Protein AF-A0A7K2MB01-F1 (afdb_monomer_lite)

Radius of gyration: 14.33 Å; chains: 1; bounding box: 45×20×43 Å

Sequence (113 aa):
MSRPLPLVLAQAARRPADDLDGFAADVARRVQGLPARPLVVYPELHLGGGPGGSDLSPAELPEATAEPLDGPRDTALARIAADLGVWLAPGSFFERGADGRVHNTAAVYSPDG

Structure (mmCIF, N/CA/C/O backbone):
data_AF-A0A7K2MB01-F1
#
_entry.id   AF-A0A7K2MB01-F1
#
loop_
_atom_site.group_PDB
_atom_site.id
_atom_site.type_symbol
_atom_site.label_atom_id
_atom_site.label_alt_id
_atom_site.label_comp_id
_atom_site.label_asym_id
_atom_site.label_entity_id
_atom_site.label_seq_id
_atom_site.pdbx_PDB_ins_code
_atom_site.Cartn_x
_atom_site.Cartn_y
_atom_site.Cartn_z
_atom_site.occupancy
_atom_site.B_iso_or_equiv
_atom_site.auth_seq_id
_atom_site.auth_comp_id
_atom_site.auth_asym_id
_atom_site.auth_atom_id
_atom_site.pdbx_PDB_model_num
ATOM 1 N N . MET A 1 1 ? -25.745 5.564 13.363 1.00 66.06 1 MET A N 1
ATOM 2 C CA . MET A 1 1 ? -24.746 5.869 14.411 1.00 66.06 1 MET A CA 1
ATOM 3 C C . MET A 1 1 ? -23.433 6.190 13.723 1.00 66.06 1 MET A C 1
ATOM 5 O O . MET A 1 1 ? -23.077 5.460 12.806 1.00 66.06 1 MET A O 1
ATOM 9 N N . SER A 1 2 ? -22.749 7.270 14.096 1.00 83.44 2 SER A N 1
ATOM 10 C CA . SER A 1 2 ? -21.390 7.537 13.613 1.00 83.44 2 SER A CA 1
ATOM 11 C C . SER A 1 2 ? -20.409 6.587 14.305 1.00 83.44 2 SER A C 1
ATOM 13 O O . SER A 1 2 ? -20.527 6.331 15.503 1.00 83.44 2 SER A O 1
ATOM 15 N N . ARG A 1 3 ? -19.455 6.036 13.549 1.00 83.44 3 ARG A N 1
ATOM 16 C CA . ARG A 1 3 ? -18.355 5.224 14.082 1.00 83.44 3 ARG A CA 1
ATOM 17 C C . ARG A 1 3 ? -17.056 5.986 13.808 1.00 83.44 3 ARG A C 1
ATOM 19 O O . ARG A 1 3 ? -16.816 6.300 12.643 1.00 83.44 3 ARG A O 1
ATOM 26 N N . PRO A 1 4 ? -16.250 6.331 14.826 1.00 88.81 4 PRO A N 1
ATOM 27 C CA . PRO A 1 4 ? -14.982 7.012 14.590 1.00 88.81 4 PRO A CA 1
ATOM 28 C C . PRO A 1 4 ? -14.049 6.105 13.779 1.00 88.81 4 PRO A C 1
ATOM 30 O O . PRO A 1 4 ? -13.955 4.908 14.055 1.00 88.81 4 PRO A O 1
ATOM 33 N N . LEU A 1 5 ? -13.370 6.682 12.787 1.00 91.50 5 LEU A N 1
ATOM 34 C CA . LEU A 1 5 ? -12.308 6.033 12.024 1.00 91.50 5 LEU A CA 1
ATOM 35 C C . LEU A 1 5 ? -10.976 6.636 12.485 1.00 91.50 5 LEU A C 1
ATOM 37 O O . LEU A 1 5 ? -10.732 7.809 12.205 1.00 91.50 5 LEU A O 1
ATOM 41 N N . PRO A 1 6 ? -10.133 5.899 13.223 1.00 95.31 6 PRO A N 1
ATOM 42 C CA . PRO A 1 6 ? -8.786 6.362 13.523 1.00 95.31 6 PRO A CA 1
ATOM 43 C C . PRO A 1 6 ? -7.973 6.460 12.230 1.00 95.31 6 PRO A C 1
ATOM 45 O O . PRO A 1 6 ? -8.018 5.543 11.408 1.00 95.31 6 PRO A O 1
ATOM 48 N N . LEU A 1 7 ? -7.230 7.552 12.059 1.00 96.62 7 LEU A N 1
ATOM 49 C CA . LEU A 1 7 ? -6.323 7.741 10.930 1.00 96.62 7 LEU A CA 1
ATOM 50 C C . LEU A 1 7 ? -4.876 7.696 11.409 1.00 96.62 7 LEU A C 1
ATOM 52 O O . LEU A 1 7 ? -4.503 8.382 12.361 1.00 96.62 7 LEU A O 1
ATOM 56 N N . VAL A 1 8 ? -4.057 6.939 10.688 1.00 98.12 8 VAL A N 1
ATOM 57 C CA . VAL A 1 8 ? -2.601 6.975 10.778 1.00 98.12 8 VAL A CA 1
ATOM 58 C C . VAL A 1 8 ? -2.080 7.531 9.462 1.00 98.12 8 VAL A C 1
ATOM 60 O O . VAL A 1 8 ? -2.242 6.909 8.415 1.00 98.12 8 VAL A O 1
ATOM 63 N N . LEU A 1 9 ? -1.437 8.695 9.518 1.00 98.25 9 LEU A N 1
ATOM 64 C CA . LEU A 1 9 ? -0.753 9.289 8.373 1.00 98.25 9 LEU A CA 1
ATOM 65 C C . LEU A 1 9 ? 0.747 9.054 8.535 1.00 98.25 9 LEU A C 1
ATOM 67 O O . LEU A 1 9 ? 1.366 9.556 9.475 1.00 98.25 9 LEU A O 1
ATOM 71 N N . ALA A 1 10 ? 1.325 8.247 7.652 1.00 97.75 10 ALA A N 1
ATOM 72 C CA . ALA A 1 10 ? 2.734 7.908 7.696 1.00 97.75 10 ALA A CA 1
ATOM 73 C C . ALA A 1 10 ? 3.547 8.837 6.790 1.00 97.75 10 ALA A C 1
ATOM 75 O O . ALA A 1 10 ? 3.309 8.922 5.589 1.00 97.75 10 ALA A O 1
ATOM 76 N N . GLN A 1 11 ? 4.579 9.461 7.359 1.00 96.69 11 GLN A N 1
ATOM 77 C CA . GLN A 1 11 ? 5.759 9.860 6.600 1.00 96.69 11 GLN A CA 1
ATOM 78 C C . GLN A 1 11 ? 6.764 8.705 6.680 1.00 96.69 11 GLN A C 1
ATOM 80 O O . GLN A 1 11 ? 7.092 8.236 7.775 1.00 96.69 11 GLN A O 1
ATOM 85 N N . ALA A 1 12 ? 7.211 8.211 5.528 1.00 94.75 12 ALA A N 1
ATOM 86 C CA . ALA A 1 12 ? 8.065 7.035 5.422 1.00 94.75 12 ALA A CA 1
ATOM 87 C C . ALA A 1 12 ? 9.162 7.258 4.377 1.00 94.75 12 ALA A C 1
ATOM 89 O O . ALA A 1 12 ? 8.955 7.962 3.389 1.00 94.75 12 ALA A O 1
ATOM 90 N N . ALA A 1 13 ? 10.329 6.660 4.610 1.00 92.88 13 ALA A N 1
ATOM 91 C CA . ALA A 1 13 ? 11.384 6.592 3.608 1.00 92.88 13 ALA A CA 1
ATOM 92 C C . ALA A 1 13 ? 10.979 5.646 2.467 1.00 92.88 13 ALA A C 1
ATOM 94 O O . ALA A 1 13 ? 10.139 4.760 2.651 1.00 92.88 13 ALA A O 1
ATOM 95 N N . ARG A 1 14 ? 11.610 5.824 1.303 1.00 91.25 14 ARG A N 1
ATOM 96 C CA . ARG A 1 14 ? 11.478 4.894 0.177 1.00 91.25 14 ARG A CA 1
ATOM 97 C C . ARG A 1 14 ? 12.009 3.512 0.569 1.00 91.25 14 ARG A C 1
ATOM 99 O O . ARG A 1 14 ? 13.033 3.412 1.243 1.00 91.25 14 ARG A O 1
ATOM 106 N N . ARG A 1 15 ? 11.326 2.474 0.099 1.00 92.44 15 ARG A N 1
ATOM 107 C CA . ARG A 1 15 ? 11.644 1.055 0.252 1.00 92.44 15 ARG A CA 1
ATOM 108 C C . ARG A 1 15 ? 11.727 0.380 -1.121 1.00 92.44 15 ARG A C 1
ATOM 110 O O . ARG A 1 15 ? 11.112 0.887 -2.067 1.00 92.44 15 ARG A O 1
ATOM 117 N N . PRO A 1 16 ? 12.461 -0.737 -1.241 1.00 91.62 16 PRO A N 1
ATOM 118 C CA . PRO A 1 16 ? 12.348 -1.633 -2.388 1.00 91.62 16 PRO A CA 1
ATOM 119 C C . PRO A 1 16 ? 10.890 -2.042 -2.627 1.00 91.62 16 PRO A C 1
ATOM 121 O O . PRO A 1 16 ? 10.136 -2.221 -1.669 1.00 91.62 16 PRO A O 1
ATOM 124 N N . ALA A 1 17 ? 10.488 -2.179 -3.891 1.00 88.00 17 ALA A N 1
ATOM 125 C CA . ALA A 1 17 ? 9.115 -2.546 -4.241 1.00 88.00 17 ALA A CA 1
ATOM 126 C C . ALA A 1 17 ? 8.709 -3.949 -3.765 1.00 88.00 17 ALA A C 1
ATOM 128 O O . ALA A 1 17 ? 7.527 -4.220 -3.569 1.00 88.00 17 ALA A O 1
ATOM 129 N N . ASP A 1 18 ? 9.693 -4.813 -3.534 1.00 90.00 18 ASP A N 1
ATOM 130 C CA . ASP A 1 18 ? 9.544 -6.179 -3.046 1.00 90.00 18 ASP A CA 1
ATOM 131 C C . ASP A 1 18 ? 9.642 -6.311 -1.510 1.00 90.00 18 ASP A C 1
ATOM 133 O O . ASP A 1 18 ? 9.415 -7.400 -0.986 1.00 90.00 18 ASP A O 1
ATOM 137 N N . ASP A 1 19 ? 9.894 -5.227 -0.756 1.00 94.25 19 ASP A N 1
ATOM 138 C CA . ASP A 1 19 ? 9.923 -5.230 0.723 1.00 94.25 19 ASP A CA 1
ATOM 139 C C . ASP A 1 19 ? 8.509 -5.199 1.346 1.00 94.25 19 ASP A C 1
ATOM 141 O O . ASP A 1 19 ? 8.163 -4.335 2.160 1.00 94.25 19 ASP A O 1
ATOM 145 N N . LEU A 1 20 ? 7.647 -6.138 0.952 1.00 95.56 20 LEU A N 1
ATOM 146 C CA . LEU A 1 20 ? 6.269 -6.201 1.454 1.00 95.56 20 LEU A CA 1
ATOM 147 C C . LEU A 1 20 ? 6.189 -6.727 2.894 1.00 95.56 20 LEU A C 1
ATOM 149 O O . LEU A 1 20 ? 5.353 -6.256 3.664 1.00 95.56 20 LEU A O 1
ATOM 153 N N . ASP A 1 21 ? 7.096 -7.618 3.300 1.00 96.44 21 ASP A N 1
ATOM 154 C CA . ASP A 1 21 ? 7.172 -8.107 4.683 1.00 96.44 21 ASP A CA 1
ATOM 155 C C . ASP A 1 21 ? 7.611 -6.995 5.647 1.00 96.44 21 ASP A C 1
ATOM 157 O O . ASP A 1 21 ? 7.001 -6.778 6.701 1.00 96.44 21 ASP A O 1
ATOM 161 N N . GLY A 1 22 ? 8.644 -6.230 5.276 1.00 96.69 22 GLY A N 1
ATOM 162 C CA . GLY A 1 22 ? 9.079 -5.076 6.053 1.00 96.69 22 GLY A CA 1
ATOM 163 C C . GLY A 1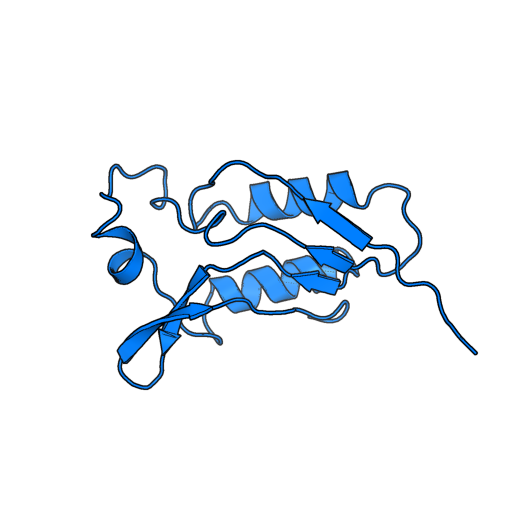 22 ? 8.021 -3.976 6.083 1.00 96.69 22 GLY A C 1
ATOM 164 O O . GLY A 1 22 ? 7.902 -3.259 7.089 1.00 96.69 22 GLY A O 1
ATOM 165 N N . PHE A 1 23 ? 7.247 -3.817 5.007 1.00 97.81 23 PHE A N 1
ATOM 166 C CA . PHE A 1 23 ? 6.102 -2.914 4.974 1.00 97.81 23 PHE A CA 1
ATOM 167 C C . PHE A 1 23 ? 4.994 -3.374 5.932 1.00 97.81 23 PHE A C 1
ATOM 169 O O . PHE A 1 23 ? 4.570 -2.587 6.781 1.00 97.81 23 PHE A O 1
ATOM 176 N N . ALA A 1 24 ? 4.601 -4.650 5.890 1.00 98.50 24 ALA A N 1
ATOM 177 C CA . ALA A 1 24 ? 3.611 -5.233 6.796 1.00 98.50 24 ALA A CA 1
ATOM 178 C C . ALA A 1 24 ? 3.992 -5.027 8.272 1.00 98.50 24 ALA A C 1
ATOM 180 O O . ALA A 1 24 ? 3.164 -4.606 9.085 1.00 98.50 24 ALA A O 1
ATOM 181 N N . ALA A 1 25 ? 5.270 -5.225 8.613 1.00 98.38 25 ALA A N 1
ATOM 182 C CA . ALA A 1 25 ? 5.786 -4.977 9.957 1.00 98.38 25 ALA A CA 1
ATOM 183 C C . ALA A 1 25 ? 5.682 -3.496 10.385 1.00 98.38 25 ALA A C 1
ATOM 185 O O . ALA A 1 25 ? 5.445 -3.205 11.562 1.00 98.38 25 ALA A O 1
ATOM 186 N N . ASP A 1 26 ? 5.839 -2.542 9.459 1.00 98.19 26 ASP A N 1
ATOM 187 C CA . ASP A 1 26 ? 5.640 -1.114 9.748 1.00 98.19 26 ASP A CA 1
ATOM 188 C C . ASP A 1 26 ? 4.170 -0.766 9.965 1.00 98.19 26 ASP A C 1
ATOM 190 O O . ASP A 1 26 ? 3.857 -0.051 10.918 1.00 98.19 26 ASP A O 1
ATOM 194 N N . VAL A 1 27 ? 3.266 -1.316 9.146 1.00 98.38 27 VAL A N 1
ATOM 195 C CA . VAL A 1 27 ? 1.817 -1.161 9.348 1.00 98.38 27 VAL A CA 1
ATOM 196 C C . VAL A 1 27 ? 1.433 -1.682 10.731 1.00 98.38 27 VAL A C 1
ATOM 198 O O . VAL A 1 27 ? 0.850 -0.931 11.513 1.00 98.38 27 VAL A O 1
ATOM 201 N N . ALA A 1 28 ? 1.838 -2.909 11.072 1.00 98.44 28 ALA A N 1
ATOM 202 C CA . ALA A 1 28 ? 1.545 -3.540 12.357 1.00 98.44 28 ALA A CA 1
ATOM 203 C C . ALA A 1 28 ? 2.021 -2.689 13.546 1.00 98.44 28 ALA A C 1
ATOM 205 O O . ALA A 1 28 ? 1.259 -2.430 14.479 1.00 98.44 28 ALA A O 1
ATOM 206 N N . ARG A 1 29 ? 3.258 -2.178 13.486 1.00 98.19 29 ARG A N 1
ATOM 207 C CA . ARG A 1 29 ? 3.818 -1.293 14.519 1.00 98.19 29 ARG A CA 1
ATOM 208 C C . ARG A 1 29 ? 3.012 -0.004 14.676 1.00 98.19 29 ARG A C 1
ATOM 210 O O . ARG A 1 29 ? 2.811 0.452 15.798 1.00 98.19 29 ARG A O 1
ATOM 217 N N . ARG A 1 30 ? 2.572 0.606 13.574 1.00 97.31 30 ARG A N 1
ATOM 218 C CA . ARG A 1 30 ? 1.842 1.884 13.603 1.00 97.31 30 ARG A CA 1
ATOM 219 C C . ARG A 1 30 ? 0.420 1.756 14.134 1.00 97.31 30 ARG A C 1
ATOM 221 O O . ARG A 1 30 ? -0.101 2.727 14.675 1.00 97.31 30 ARG A O 1
ATOM 228 N N . VAL A 1 31 ? -0.203 0.591 13.970 1.00 97.38 31 VAL A N 1
ATOM 229 C CA . VAL A 1 31 ? -1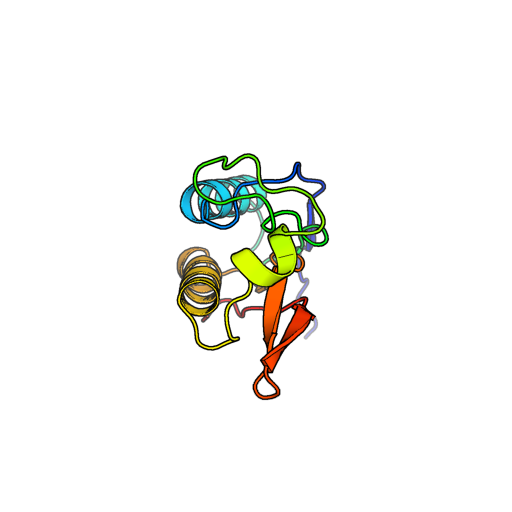.577 0.346 14.439 1.00 97.38 31 VAL A CA 1
ATOM 230 C C . VAL A 1 31 ? -1.649 -0.297 15.818 1.00 97.38 31 VAL A C 1
ATOM 232 O O . VAL A 1 31 ? -2.738 -0.438 16.375 1.00 97.38 31 VAL A O 1
ATOM 235 N N . GLN A 1 32 ? -0.505 -0.660 16.397 1.00 96.56 32 GLN A N 1
ATOM 236 C CA . GLN A 1 32 ? -0.438 -1.265 17.718 1.00 96.56 32 GLN A CA 1
ATOM 237 C C . GLN A 1 32 ? -1.102 -0.365 18.776 1.00 96.56 32 GLN A C 1
ATOM 239 O O . GLN A 1 32 ? -0.710 0.781 18.982 1.00 96.56 32 GLN A O 1
ATOM 244 N N . GLY A 1 33 ? -2.106 -0.907 19.470 1.00 94.50 33 GLY A N 1
ATOM 245 C CA . GLY A 1 33 ? -2.838 -0.201 20.528 1.00 94.50 33 GLY A CA 1
ATOM 246 C C . GLY A 1 33 ? -3.921 0.768 20.039 1.00 94.50 33 GLY A C 1
ATOM 247 O O . GLY A 1 33 ? -4.559 1.416 20.869 1.00 94.50 33 GLY A O 1
ATOM 248 N N . LEU A 1 34 ? -4.160 0.867 18.727 1.00 93.88 34 LEU A N 1
ATOM 249 C CA . LEU A 1 34 ? -5.254 1.672 18.185 1.00 93.88 34 LEU A CA 1
ATOM 250 C C . LEU A 1 34 ? -6.609 0.946 18.281 1.00 93.88 34 LEU A C 1
ATOM 252 O O . LEU A 1 34 ? -6.663 -0.283 18.368 1.00 93.88 34 LEU A O 1
ATOM 256 N N . PRO A 1 35 ? -7.732 1.689 18.224 1.00 90.69 35 PRO A N 1
ATOM 257 C CA . PRO A 1 35 ? -9.055 1.096 18.065 1.00 90.69 35 PRO A CA 1
ATOM 258 C C . PRO A 1 35 ? -9.171 0.273 16.774 1.00 90.69 35 PRO A C 1
ATOM 260 O O . PRO A 1 35 ? -8.466 0.521 15.800 1.00 90.69 35 PRO A O 1
ATOM 263 N N . ALA A 1 36 ? -10.114 -0.670 16.748 1.00 89.50 36 ALA A N 1
ATOM 264 C CA . ALA A 1 36 ? -10.287 -1.596 15.631 1.00 89.50 36 ALA A CA 1
ATOM 265 C C . ALA A 1 36 ? -10.564 -0.902 14.281 1.00 89.50 36 ALA A C 1
ATOM 267 O O . ALA A 1 36 ? -11.419 -0.012 14.191 1.00 89.50 36 ALA A O 1
ATOM 268 N N . ARG A 1 37 ? -9.937 -1.434 13.222 1.00 94.38 37 ARG A N 1
ATOM 269 C CA . ARG A 1 37 ? -10.068 -1.017 11.815 1.00 94.38 37 ARG A CA 1
ATOM 270 C C . ARG A 1 37 ? -9.661 0.445 11.545 1.00 94.38 37 ARG A C 1
ATOM 272 O O . ARG A 1 37 ? -10.472 1.186 10.985 1.00 94.38 37 ARG A O 1
ATOM 279 N N . PRO A 1 38 ? -8.448 0.885 11.942 1.00 97.50 38 PRO A N 1
ATOM 280 C CA . PRO A 1 38 ? -7.931 2.190 11.540 1.00 97.50 38 PRO A CA 1
ATOM 281 C C . PRO A 1 38 ? -7.710 2.246 10.021 1.00 97.50 38 PRO A C 1
ATOM 283 O O . PRO A 1 38 ? -7.554 1.211 9.372 1.00 97.50 38 PRO A O 1
ATOM 286 N N . LEU A 1 39 ? -7.660 3.461 9.475 1.00 98.44 39 LEU A N 1
ATOM 287 C CA . LEU A 1 39 ? -7.141 3.731 8.137 1.00 98.44 39 LEU A CA 1
ATOM 288 C C . LEU A 1 39 ? -5.672 4.137 8.236 1.00 98.44 39 LEU A C 1
ATOM 290 O O . LEU A 1 39 ? -5.342 5.124 8.896 1.00 98.44 39 LEU A O 1
ATOM 294 N N . VAL A 1 40 ? -4.803 3.38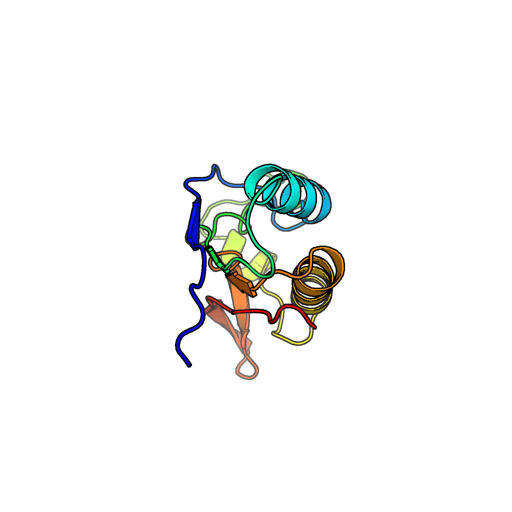9 7.563 1.00 98.62 40 VAL A N 1
ATOM 295 C CA . VAL A 1 40 ? -3.364 3.655 7.499 1.00 98.62 40 VAL A CA 1
ATOM 296 C C . VAL A 1 40 ? -3.015 4.146 6.102 1.00 98.62 40 VAL A C 1
ATOM 298 O O . VAL A 1 40 ? -3.265 3.444 5.126 1.00 98.62 40 VAL A O 1
ATOM 301 N N . VAL A 1 41 ? -2.446 5.348 6.010 1.00 98.62 41 VAL A N 1
ATOM 302 C CA . VAL A 1 41 ? -2.136 6.019 4.742 1.00 98.62 41 VAL A CA 1
ATOM 303 C C . VAL A 1 41 ? -0.642 6.281 4.635 1.00 98.62 41 VAL A C 1
ATOM 305 O O . VAL A 1 41 ? -0.045 6.851 5.551 1.00 98.62 41 VAL A O 1
ATOM 308 N N . TYR A 1 42 ? -0.056 5.898 3.504 1.00 98.56 42 TYR A N 1
ATOM 309 C CA . TYR A 1 42 ? 1.365 6.060 3.209 1.00 98.56 42 TYR A CA 1
ATOM 310 C C . TYR A 1 42 ? 1.646 6.992 2.017 1.00 98.56 42 TYR A C 1
ATOM 312 O O . TYR A 1 42 ? 0.730 7.307 1.253 1.00 98.56 42 TYR A O 1
ATOM 320 N N . PRO A 1 43 ? 2.906 7.444 1.845 1.00 98.19 43 PRO A N 1
ATOM 321 C CA . PRO A 1 43 ? 3.279 8.389 0.795 1.00 98.19 43 PRO A CA 1
ATOM 322 C C . PRO A 1 43 ? 3.323 7.793 -0.615 1.00 98.19 43 PRO A C 1
ATOM 324 O O . PRO A 1 43 ? 3.511 6.591 -0.814 1.00 98.19 43 PRO A O 1
ATOM 327 N N . GLU A 1 44 ? 3.246 8.691 -1.594 1.00 97.88 44 GLU A N 1
ATOM 328 C CA . GLU A 1 44 ? 3.467 8.421 -3.016 1.00 97.88 44 GLU A CA 1
ATOM 329 C C . GLU A 1 44 ? 4.783 7.671 -3.275 1.00 97.88 44 GLU A C 1
ATOM 331 O O . GLU A 1 44 ? 5.840 8.059 -2.769 1.00 97.88 44 GLU A O 1
ATOM 336 N N . LEU A 1 45 ? 4.711 6.611 -4.092 1.00 95.38 45 LEU A N 1
ATOM 337 C CA . LEU A 1 45 ? 5.840 5.834 -4.625 1.00 95.38 45 LEU A CA 1
ATOM 338 C C . LEU A 1 45 ? 6.875 5.385 -3.584 1.00 95.38 45 LEU A C 1
ATOM 340 O O . LEU A 1 45 ? 8.020 5.074 -3.929 1.00 95.38 45 LEU A O 1
ATOM 344 N N . HIS A 1 46 ? 6.493 5.325 -2.306 1.00 94.94 46 HIS A N 1
ATOM 345 C CA . HIS A 1 46 ? 7.408 4.936 -1.241 1.00 94.94 46 HIS A CA 1
ATOM 346 C C . HIS A 1 46 ? 7.727 3.431 -1.286 1.00 94.94 46 HIS A C 1
ATOM 348 O O . HIS A 1 46 ? 8.798 3.048 -0.835 1.00 94.94 46 HIS A O 1
ATOM 354 N N . LEU A 1 47 ? 6.864 2.615 -1.907 1.00 92.31 47 LEU A N 1
ATOM 355 C CA . LEU A 1 47 ? 7.111 1.214 -2.289 1.00 92.31 47 LEU A CA 1
ATOM 356 C C . LEU A 1 47 ? 7.581 1.084 -3.750 1.00 92.31 47 LEU A C 1
ATOM 358 O O . LEU A 1 47 ? 7.389 0.056 -4.378 1.00 92.31 47 LEU A O 1
ATOM 362 N N . GLY A 1 48 ? 8.124 2.147 -4.346 1.00 88.81 48 GLY A N 1
ATOM 363 C CA . GLY A 1 48 ? 8.575 2.159 -5.742 1.00 88.81 48 GLY A CA 1
ATOM 364 C C . GLY A 1 48 ? 10.095 2.142 -5.891 1.00 88.81 48 GLY A C 1
ATOM 365 O O . GLY A 1 48 ? 10.606 2.735 -6.836 1.00 88.81 48 GLY A O 1
ATOM 366 N N . GLY A 1 49 ? 10.844 1.633 -4.909 1.00 88.38 49 GLY A N 1
ATOM 367 C CA . GLY A 1 49 ? 12.297 1.465 -5.012 1.00 88.38 49 GLY A CA 1
ATOM 368 C C . GLY A 1 49 ? 12.683 0.232 -5.829 1.00 88.38 49 GLY A C 1
ATOM 369 O O . GLY A 1 49 ? 11.880 -0.681 -6.001 1.00 88.38 49 GLY A O 1
ATOM 370 N N . GLY A 1 50 ? 13.925 0.197 -6.314 1.00 88.25 50 GLY A N 1
ATOM 371 C CA . GLY A 1 50 ? 14.430 -0.936 -7.089 1.00 88.25 50 GLY A CA 1
ATOM 372 C C . GLY A 1 50 ? 14.399 -2.245 -6.281 1.00 88.25 50 GLY A C 1
ATOM 373 O O . GLY A 1 50 ? 14.796 -2.223 -5.110 1.00 88.25 50 GLY A O 1
ATOM 374 N N . PRO A 1 51 ? 13.924 -3.364 -6.862 1.00 84.31 51 PRO A N 1
ATOM 375 C CA . PRO A 1 51 ? 13.816 -4.644 -6.167 1.00 84.31 51 PRO A CA 1
ATOM 376 C C . PRO A 1 51 ? 15.191 -5.154 -5.738 1.00 84.31 51 PRO A C 1
ATOM 378 O O . PRO A 1 51 ? 16.195 -4.917 -6.416 1.00 84.31 51 PRO A O 1
ATOM 381 N N . GLY A 1 52 ? 15.261 -5.806 -4.579 1.00 82.31 52 GLY A N 1
ATOM 382 C CA . GLY A 1 52 ? 16.526 -6.270 -4.000 1.00 82.31 52 GLY A CA 1
ATOM 383 C C . GLY A 1 52 ? 17.578 -5.167 -3.792 1.00 82.31 52 GLY A C 1
ATOM 384 O O . GLY A 1 52 ? 18.763 -5.473 -3.679 1.00 82.31 52 GLY A O 1
ATOM 385 N N . GLY A 1 53 ? 17.174 -3.890 -3.776 1.00 72.50 53 GLY A N 1
ATOM 386 C CA . GLY A 1 53 ? 18.095 -2.754 -3.697 1.00 72.50 53 GLY A CA 1
ATOM 387 C C . GLY A 1 53 ? 18.869 -2.480 -4.990 1.00 72.50 53 GLY A C 1
ATOM 388 O O . GLY A 1 53 ? 19.959 -1.921 -4.928 1.00 72.50 53 GLY A O 1
ATOM 389 N N . SER A 1 54 ? 18.342 -2.878 -6.151 1.00 83.44 54 SER A N 1
ATOM 390 C CA . SER A 1 54 ? 18.956 -2.605 -7.456 1.00 83.44 54 SER A CA 1
ATOM 391 C C . SER A 1 54 ? 19.167 -1.102 -7.706 1.00 83.44 54 SER A C 1
ATOM 393 O O . SER A 1 54 ? 18.256 -0.311 -7.448 1.00 83.44 54 SER A O 1
ATOM 395 N N . ASP A 1 55 ? 20.286 -0.733 -8.337 1.00 85.00 55 ASP A N 1
ATOM 396 C CA . ASP A 1 55 ? 20.646 0.647 -8.721 1.00 85.00 55 ASP A CA 1
ATOM 397 C C . ASP A 1 55 ? 19.894 1.167 -9.970 1.00 85.00 55 ASP A C 1
ATOM 399 O O . ASP A 1 55 ? 20.451 1.882 -10.804 1.00 85.00 55 ASP A O 1
ATOM 403 N N . LEU A 1 56 ? 18.615 0.811 -10.127 1.00 89.38 56 LEU A N 1
ATOM 404 C CA . LEU A 1 56 ? 17.779 1.353 -11.202 1.00 89.38 56 LEU A CA 1
ATOM 405 C C . LEU A 1 56 ? 17.651 2.870 -11.053 1.00 89.38 56 LEU A C 1
ATOM 407 O O . LEU A 1 56 ? 17.338 3.388 -9.975 1.00 89.38 56 LEU A O 1
ATOM 411 N N . SER A 1 57 ? 17.842 3.591 -12.153 1.00 90.94 57 SER A N 1
ATOM 412 C CA . SER A 1 57 ? 17.632 5.031 -12.164 1.00 90.94 57 SER A CA 1
ATOM 413 C C . SER A 1 57 ? 16.145 5.372 -11.984 1.00 90.94 57 SER A C 1
ATOM 415 O O . SER A 1 57 ? 15.265 4.575 -12.329 1.00 90.94 57 SER A O 1
ATOM 417 N N . PRO A 1 58 ? 15.818 6.598 -11.531 1.00 89.19 58 PRO A N 1
ATOM 418 C CA . PRO A 1 58 ? 14.432 7.055 -11.446 1.00 89.19 58 PRO A CA 1
ATOM 419 C C . PRO A 1 58 ? 13.629 6.935 -12.750 1.00 89.19 58 PRO A C 1
ATOM 421 O O . PRO A 1 58 ? 12.409 6.825 -12.693 1.00 89.19 58 PRO A O 1
ATOM 424 N N . ALA A 1 59 ? 14.295 6.957 -13.910 1.00 92.62 59 ALA A N 1
ATOM 425 C CA . ALA A 1 59 ? 13.652 6.817 -15.214 1.00 92.62 59 ALA A CA 1
ATOM 426 C C . ALA A 1 59 ? 13.332 5.354 -15.576 1.00 92.62 59 ALA A C 1
ATOM 428 O O . ALA A 1 59 ? 12.405 5.109 -16.341 1.00 92.62 59 ALA A O 1
ATOM 429 N N . GLU A 1 60 ? 14.078 4.392 -15.030 1.00 94.19 60 GLU A N 1
ATOM 430 C CA . GLU A 1 60 ? 13.903 2.959 -15.305 1.00 94.19 60 GLU A CA 1
ATOM 431 C C . GLU A 1 60 ? 12.898 2.305 -14.350 1.00 94.19 60 GLU A C 1
ATOM 433 O O . GLU A 1 60 ? 12.199 1.369 -14.738 1.00 94.19 60 GLU A O 1
ATOM 438 N N . LEU A 1 61 ? 12.792 2.822 -13.119 1.00 92.56 61 LEU A N 1
ATOM 439 C CA . LEU A 1 61 ? 11.903 2.289 -12.082 1.00 92.56 61 LEU A CA 1
ATOM 440 C C . LEU A 1 61 ? 10.454 2.066 -12.546 1.00 92.56 61 LEU A C 1
ATOM 442 O O . LEU A 1 61 ? 9.946 0.974 -12.283 1.00 92.56 61 LEU A O 1
ATOM 446 N N . PRO A 1 62 ? 9.777 3.013 -13.232 1.00 94.75 62 PRO A N 1
ATOM 447 C CA . PRO A 1 62 ? 8.373 2.837 -13.589 1.00 94.75 62 PRO A CA 1
ATOM 448 C C . PRO A 1 62 ? 8.143 1.605 -14.462 1.00 94.75 62 PRO A C 1
ATOM 450 O O . PRO A 1 62 ? 7.288 0.783 -14.157 1.00 94.75 62 PRO A O 1
ATOM 453 N N . GLU A 1 63 ? 8.937 1.440 -15.520 1.00 95.12 63 GLU A N 1
ATOM 454 C CA . GLU A 1 63 ? 8.782 0.317 -16.444 1.00 95.12 63 GLU A CA 1
ATOM 455 C C . GLU A 1 63 ? 9.215 -1.009 -15.811 1.00 95.12 63 GLU A C 1
ATOM 457 O O . GLU A 1 63 ? 8.550 -2.027 -16.008 1.00 95.12 63 GLU A O 1
ATOM 462 N N . ALA A 1 64 ? 10.293 -0.991 -15.020 1.00 93.44 64 ALA A N 1
ATOM 463 C CA . ALA A 1 64 ? 10.872 -2.186 -14.411 1.00 93.44 64 ALA A CA 1
ATOM 464 C C . ALA A 1 64 ? 10.051 -2.760 -13.243 1.00 93.44 64 ALA A C 1
ATOM 466 O O . ALA A 1 64 ? 10.188 -3.942 -12.936 1.00 93.44 64 ALA A O 1
ATOM 467 N N . THR A 1 65 ? 9.229 -1.943 -12.575 1.00 93.38 65 THR A N 1
ATOM 468 C CA . THR A 1 65 ? 8.500 -2.336 -11.348 1.00 93.38 65 THR A CA 1
ATOM 469 C C . THR A 1 65 ? 6.977 -2.254 -11.477 1.00 93.38 65 THR A C 1
ATOM 471 O O . THR A 1 65 ? 6.248 -2.504 -10.511 1.00 93.38 65 THR A O 1
ATOM 474 N N . ALA A 1 66 ? 6.470 -1.903 -12.663 1.00 96.06 66 ALA A N 1
ATOM 475 C CA . ALA A 1 66 ? 5.037 -1.850 -12.896 1.00 96.06 66 ALA A CA 1
ATOM 476 C C . ALA A 1 66 ? 4.398 -3.247 -12.877 1.00 96.06 66 ALA A C 1
ATOM 478 O O . ALA A 1 66 ? 4.810 -4.139 -13.616 1.00 96.06 66 ALA A O 1
ATOM 479 N N . GLU A 1 67 ? 3.333 -3.397 -12.091 1.00 96.38 67 GLU A N 1
ATOM 480 C CA . GLU A 1 67 ? 2.520 -4.618 -11.987 1.00 96.38 67 GLU A CA 1
ATOM 481 C C . GLU A 1 67 ? 1.034 -4.276 -12.176 1.00 96.38 67 GLU A C 1
ATOM 483 O O . GLU A 1 67 ? 0.638 -3.156 -11.839 1.00 96.38 67 GLU A O 1
ATOM 488 N N . PRO A 1 68 ? 0.201 -5.190 -12.701 1.00 97.25 68 PRO A N 1
ATOM 489 C CA . PRO A 1 68 ? -1.242 -4.970 -12.818 1.00 97.25 68 PRO A CA 1
ATOM 490 C C . PRO A 1 68 ? -1.964 -5.023 -11.452 1.00 97.25 68 PRO A C 1
ATOM 492 O O . PRO A 1 68 ? -1.443 -5.590 -10.489 1.00 97.25 68 PRO A O 1
ATOM 495 N N . LEU A 1 69 ? -3.183 -4.465 -11.376 1.00 95.06 69 LEU A N 1
ATOM 496 C CA . LEU A 1 69 ? -4.073 -4.457 -10.188 1.00 95.06 69 LEU A CA 1
ATOM 497 C C . LEU A 1 69 ? -4.823 -5.782 -9.929 1.00 95.06 69 LEU A C 1
ATOM 499 O O . LEU A 1 69 ? -5.918 -5.814 -9.382 1.00 95.06 69 LEU A O 1
ATOM 503 N N . ASP A 1 70 ? -4.241 -6.885 -10.360 1.00 95.56 70 ASP A N 1
ATOM 504 C CA . ASP A 1 70 ? -4.615 -8.261 -10.026 1.00 95.56 70 ASP A CA 1
ATOM 505 C C . ASP A 1 70 ? -3.351 -9.131 -9.871 1.00 95.56 70 ASP A C 1
ATOM 507 O O . ASP A 1 70 ? -3.395 -10.364 -9.874 1.00 95.56 70 ASP A O 1
ATOM 511 N N . GLY A 1 71 ? -2.196 -8.465 -9.759 1.00 96.12 71 GLY A N 1
ATOM 512 C CA . GLY A 1 71 ? -0.884 -9.077 -9.698 1.00 96.12 71 GLY A CA 1
ATOM 513 C C . GLY A 1 71 ? -0.437 -9.468 -8.285 1.00 96.12 71 GLY A C 1
ATOM 514 O O . GLY A 1 71 ? -1.174 -9.327 -7.300 1.00 96.12 71 GLY A O 1
ATOM 515 N N . PRO A 1 72 ? 0.815 -9.946 -8.165 1.00 96.25 72 PRO A N 1
ATOM 516 C CA . PRO A 1 72 ? 1.400 -10.367 -6.895 1.00 96.25 72 PRO A CA 1
ATOM 517 C C . PRO A 1 72 ? 1.398 -9.274 -5.822 1.00 96.25 72 PRO A C 1
ATOM 519 O O . PRO A 1 72 ? 1.012 -9.549 -4.684 1.00 96.25 72 PRO A O 1
ATOM 522 N N . ARG A 1 73 ? 1.782 -8.035 -6.168 1.00 96.19 73 ARG A N 1
ATOM 523 C CA . ARG A 1 73 ? 1.768 -6.915 -5.217 1.00 96.19 73 ARG A CA 1
ATOM 524 C C . ARG A 1 73 ? 0.363 -6.583 -4.722 1.00 96.19 73 ARG A C 1
ATOM 526 O O . ARG A 1 73 ? 0.195 -6.374 -3.524 1.00 96.19 73 ARG A O 1
ATOM 533 N N . ASP A 1 74 ? -0.627 -6.560 -5.611 1.00 97.44 74 ASP A N 1
ATOM 534 C CA . ASP A 1 74 ? -2.028 -6.297 -5.253 1.00 97.44 74 ASP A CA 1
ATOM 535 C C . ASP A 1 74 ? -2.550 -7.350 -4.261 1.00 97.44 74 ASP A C 1
ATOM 537 O O . ASP A 1 74 ? -2.981 -7.021 -3.154 1.00 97.44 74 ASP A O 1
ATOM 541 N N . THR A 1 75 ? -2.340 -8.632 -4.584 1.00 98.19 75 THR A N 1
ATOM 542 C CA . THR A 1 75 ? -2.700 -9.766 -3.716 1.00 98.19 75 THR A CA 1
ATOM 543 C C . THR A 1 75 ? -2.039 -9.672 -2.336 1.00 98.19 75 THR A C 1
ATOM 545 O O . THR A 1 75 ? -2.670 -9.931 -1.308 1.00 98.19 75 THR A O 1
ATOM 548 N N . ALA A 1 76 ? -0.756 -9.310 -2.290 1.00 98.25 76 ALA A N 1
ATOM 549 C CA . ALA A 1 76 ? -0.014 -9.197 -1.042 1.00 98.25 76 ALA A CA 1
ATOM 550 C C . ALA A 1 76 ? -0.476 -8.003 -0.190 1.00 98.25 76 ALA A C 1
ATOM 552 O O . ALA A 1 76 ? -0.608 -8.139 1.025 1.00 98.25 76 ALA A O 1
ATOM 553 N N . LEU A 1 77 ? -0.770 -6.853 -0.801 1.00 98.50 77 LEU A N 1
ATOM 554 C CA . LEU A 1 77 ? -1.283 -5.677 -0.095 1.00 98.50 77 LEU A CA 1
ATOM 555 C C . LEU A 1 77 ? -2.692 -5.913 0.466 1.00 98.50 77 LEU A C 1
ATOM 557 O O . LEU A 1 77 ? -2.935 -5.578 1.629 1.00 98.50 77 LEU A O 1
ATOM 561 N N . ALA A 1 78 ? -3.576 -6.557 -0.303 1.00 98.75 78 ALA A N 1
ATOM 562 C CA . ALA A 1 78 ? -4.886 -6.998 0.175 1.00 98.75 78 ALA A CA 1
ATOM 563 C C . ALA A 1 78 ? -4.739 -7.937 1.381 1.00 98.75 78 ALA A C 1
ATOM 565 O O . ALA A 1 78 ? -5.366 -7.747 2.424 1.00 98.75 78 ALA A O 1
ATOM 566 N N . ARG A 1 79 ? -3.820 -8.906 1.296 1.00 98.75 79 ARG A N 1
ATOM 567 C CA . ARG A 1 79 ? -3.531 -9.812 2.410 1.00 98.75 79 ARG A CA 1
ATOM 568 C C . ARG A 1 79 ? -3.024 -9.081 3.654 1.00 98.75 79 ARG A C 1
ATOM 570 O O . ARG A 1 79 ? -3.469 -9.406 4.746 1.00 98.75 79 ARG A O 1
ATOM 577 N N . ILE A 1 80 ? -2.144 -8.088 3.520 1.00 98.69 80 ILE A N 1
ATOM 578 C CA . ILE A 1 80 ? -1.675 -7.282 4.663 1.00 98.69 80 ILE A CA 1
ATOM 579 C C . ILE A 1 80 ? -2.850 -6.556 5.332 1.00 98.69 80 ILE A C 1
ATOM 581 O O . ILE A 1 80 ? -2.930 -6.516 6.562 1.00 98.69 80 ILE A O 1
ATOM 585 N N . ALA A 1 81 ? -3.761 -5.989 4.537 1.00 98.75 81 ALA A N 1
ATOM 586 C CA . ALA A 1 81 ? -4.946 -5.313 5.052 1.00 98.75 81 ALA A CA 1
ATOM 587 C C . ALA A 1 81 ? -5.861 -6.279 5.825 1.00 98.75 81 ALA A C 1
ATOM 589 O O . ALA A 1 81 ? -6.263 -5.963 6.949 1.00 98.75 81 ALA A O 1
ATOM 590 N N . ALA A 1 82 ? -6.098 -7.473 5.271 1.00 98.69 82 ALA A N 1
ATOM 591 C CA . ALA A 1 82 ? -6.880 -8.540 5.891 1.00 98.69 82 ALA A CA 1
ATOM 592 C C . ALA A 1 82 ? -6.233 -9.090 7.176 1.00 98.69 82 ALA A C 1
ATOM 594 O O . ALA A 1 82 ? -6.875 -9.135 8.227 1.00 98.69 82 ALA A O 1
ATOM 595 N N . ASP A 1 83 ? -4.948 -9.451 7.121 1.00 98.44 83 ASP A N 1
ATOM 596 C CA . ASP A 1 83 ? -4.204 -10.049 8.237 1.00 98.44 83 ASP A CA 1
ATOM 597 C C . ASP A 1 83 ? -4.115 -9.087 9.440 1.00 98.44 83 ASP A C 1
ATOM 599 O O . ASP A 1 83 ? -4.143 -9.520 10.594 1.00 98.44 83 ASP A O 1
ATOM 603 N N . LEU A 1 84 ? -4.051 -7.772 9.192 1.00 98.19 84 LEU A N 1
ATOM 604 C CA . LEU A 1 84 ? -4.007 -6.741 10.238 1.00 98.19 84 LEU A CA 1
ATOM 605 C C . LEU A 1 84 ? -5.386 -6.149 10.580 1.00 98.19 84 LEU A C 1
ATOM 607 O O . LEU A 1 84 ? -5.507 -5.402 11.556 1.00 98.19 84 LEU A O 1
ATOM 611 N N . GLY A 1 85 ? -6.424 -6.459 9.800 1.00 97.75 85 GLY A N 1
ATOM 612 C CA . GLY A 1 85 ? -7.775 -5.927 9.968 1.00 97.75 85 GLY A CA 1
ATOM 613 C C . GLY A 1 85 ? -7.849 -4.401 9.849 1.00 97.75 85 GLY A C 1
ATOM 614 O O . GLY A 1 85 ? -8.542 -3.754 10.644 1.00 97.75 85 GLY A O 1
ATOM 615 N N . VAL A 1 86 ? -7.128 -3.814 8.891 1.00 98.56 86 VAL A N 1
ATOM 616 C CA . VAL A 1 86 ? -7.014 -2.357 8.691 1.00 98.56 86 VAL A CA 1
ATOM 617 C C . VAL A 1 86 ? -7.562 -1.935 7.334 1.00 98.56 86 VAL A C 1
ATOM 619 O O . VAL A 1 86 ? -7.505 -2.689 6.373 1.00 98.56 86 VAL A O 1
ATOM 622 N N . TRP A 1 87 ? -8.037 -0.695 7.225 1.00 98.62 87 TRP A N 1
ATOM 623 C CA . TRP A 1 87 ? -8.094 -0.057 5.911 1.00 98.62 87 TRP A CA 1
ATOM 624 C C . TRP A 1 87 ? -6.676 0.372 5.543 1.00 98.62 87 TRP A C 1
ATOM 626 O O . TRP A 1 87 ? -6.019 1.065 6.327 1.00 98.62 87 TRP A O 1
ATOM 636 N N . LEU A 1 88 ? -6.200 -0.021 4.366 1.00 98.75 88 LEU A N 1
ATOM 637 C CA . LEU A 1 88 ? -4.826 0.235 3.950 1.00 98.75 88 LEU A CA 1
ATOM 638 C C . LEU A 1 88 ? -4.801 1.051 2.661 1.00 98.75 88 LEU A C 1
ATOM 640 O O . LEU A 1 88 ? -5.214 0.580 1.609 1.00 98.75 88 LEU A O 1
ATOM 644 N N . ALA A 1 89 ? -4.257 2.260 2.742 1.00 98.62 89 ALA A N 1
ATOM 645 C CA . ALA A 1 89 ? -3.792 3.021 1.593 1.00 98.62 89 ALA A CA 1
ATOM 646 C C . ALA A 1 89 ? -2.254 2.975 1.617 1.00 98.62 89 ALA A C 1
ATOM 648 O O . ALA A 1 89 ? -1.628 3.782 2.313 1.00 98.62 89 ALA A O 1
ATOM 649 N N . PRO A 1 90 ? -1.608 2.037 0.903 1.00 97.75 90 PRO A N 1
ATOM 650 C CA . PRO A 1 90 ? -0.168 1.799 0.996 1.00 97.75 90 PRO A CA 1
ATOM 651 C C . PRO A 1 90 ? 0.651 2.854 0.241 1.00 97.75 90 PRO A C 1
ATOM 653 O O . PRO A 1 90 ? 1.792 2.619 -0.136 1.00 97.75 90 PRO A O 1
ATOM 656 N N . GLY A 1 91 ? 0.088 4.041 0.026 1.00 97.50 91 GLY A N 1
ATOM 657 C CA . GLY A 1 91 ? 0.627 5.010 -0.906 1.00 97.50 91 GLY A CA 1
ATOM 658 C C . GLY A 1 91 ? 0.405 4.559 -2.337 1.00 97.50 91 GLY A C 1
ATOM 659 O O . GLY A 1 91 ? -0.427 3.691 -2.611 1.00 97.50 91 GLY A O 1
ATOM 660 N N . SER A 1 92 ? 1.134 5.182 -3.251 1.00 97.31 92 SER A N 1
ATOM 661 C CA . SER A 1 92 ? 1.045 4.826 -4.658 1.00 97.31 92 SER A CA 1
ATOM 662 C C . SER A 1 92 ? 2.194 3.938 -5.114 1.00 97.31 92 SER A C 1
ATOM 664 O O . SER A 1 92 ? 3.271 3.914 -4.513 1.00 97.31 92 SER A O 1
ATOM 666 N N . PHE A 1 93 ? 1.955 3.218 -6.201 1.00 96.38 93 PHE A N 1
ATOM 667 C CA . PHE A 1 93 ? 2.905 2.335 -6.862 1.00 96.38 93 PHE A CA 1
ATOM 668 C C . PHE A 1 93 ? 2.720 2.415 -8.380 1.00 96.38 93 PHE A C 1
ATOM 670 O O . PHE A 1 93 ? 1.734 2.965 -8.875 1.00 96.38 93 PHE A O 1
ATOM 677 N N . PHE A 1 94 ? 3.684 1.878 -9.124 1.00 96.94 94 PHE A N 1
ATOM 678 C CA . PHE A 1 94 ? 3.606 1.827 -10.579 1.00 96.94 94 PHE A CA 1
ATOM 679 C C . PHE A 1 94 ? 2.656 0.709 -11.014 1.00 96.94 94 PHE A C 1
ATOM 681 O O . PHE A 1 94 ? 2.952 -0.468 -10.835 1.00 96.94 94 PHE A O 1
ATOM 688 N N . GLU A 1 95 ? 1.500 1.055 -11.560 1.00 97.56 95 GLU A N 1
ATOM 689 C CA . GLU A 1 95 ? 0.549 0.102 -12.129 1.00 97.56 95 GLU A CA 1
ATOM 690 C C . GLU A 1 95 ? 0.838 -0.104 -13.615 1.00 97.56 95 GLU A C 1
ATOM 692 O O . GLU A 1 95 ? 1.013 0.869 -14.348 1.00 97.56 95 GLU A O 1
ATOM 697 N N . ARG A 1 96 ? 0.824 -1.358 -14.077 1.00 98.06 96 ARG A N 1
ATOM 698 C CA . ARG A 1 96 ? 0.724 -1.671 -15.505 1.00 98.06 96 ARG A CA 1
ATOM 699 C C . ARG A 1 96 ? -0.752 -1.764 -15.888 1.00 98.06 96 ARG A C 1
ATOM 701 O O . ARG A 1 96 ? -1.402 -2.758 -15.577 1.00 98.06 96 ARG A O 1
ATOM 708 N N . GLY A 1 97 ? -1.261 -0.740 -16.569 1.00 97.38 97 GLY A N 1
ATOM 709 C CA . GLY A 1 97 ? -2.642 -0.702 -17.044 1.00 97.38 97 GLY A CA 1
ATOM 710 C C . GLY A 1 97 ? -2.902 -1.707 -18.170 1.00 97.38 97 GLY A C 1
ATOM 711 O O . GL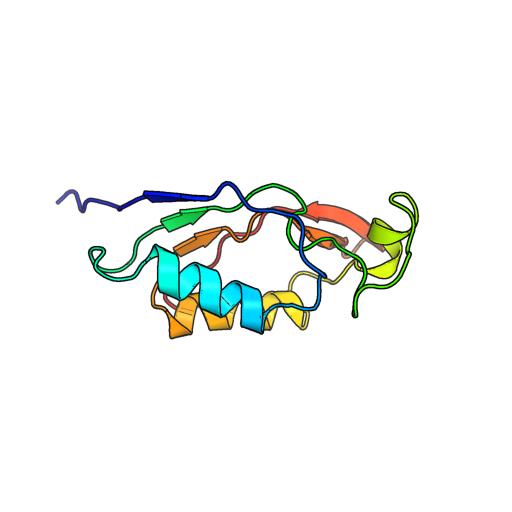Y A 1 97 ? -1.982 -2.153 -18.862 1.00 97.38 97 GLY A O 1
ATOM 712 N N . ALA A 1 98 ? -4.176 -2.031 -18.406 1.00 95.44 98 ALA A N 1
ATOM 713 C CA . ALA A 1 98 ? -4.594 -2.925 -19.494 1.00 95.44 98 ALA A CA 1
ATOM 714 C C . ALA A 1 98 ? -4.260 -2.385 -20.902 1.00 95.44 98 ALA A C 1
ATOM 716 O O . ALA A 1 98 ? -4.217 -3.143 -21.869 1.00 95.44 98 ALA A O 1
ATOM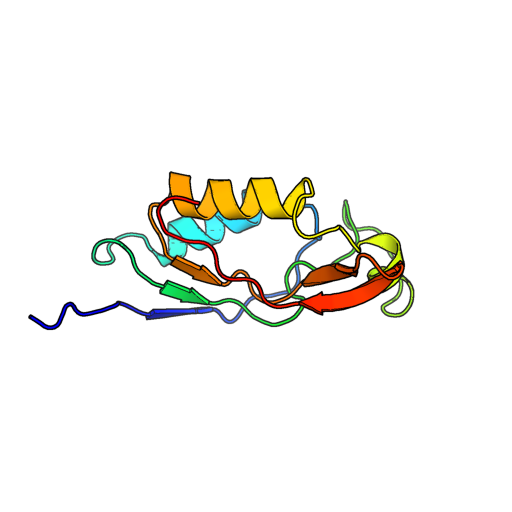 717 N N . ASP A 1 99 ? -4.006 -1.081 -21.025 1.00 95.88 99 ASP A N 1
ATOM 718 C CA . ASP A 1 99 ? -3.531 -0.421 -22.244 1.00 95.88 99 ASP A CA 1
ATOM 719 C C . ASP A 1 99 ? -1.996 -0.478 -22.411 1.00 95.88 99 ASP A C 1
ATOM 721 O O . ASP A 1 99 ? -1.448 0.095 -23.355 1.00 95.88 99 ASP A O 1
ATOM 725 N N . GLY A 1 100 ? -1.298 -1.159 -21.494 1.00 95.62 100 GLY A N 1
ATOM 726 C CA . GLY A 1 100 ? 0.154 -1.308 -21.459 1.00 95.62 100 GLY A CA 1
ATOM 727 C C . GLY A 1 100 ? 0.903 -0.112 -20.864 1.00 95.62 100 GLY A C 1
ATOM 728 O O . GLY A 1 100 ? 2.128 -0.186 -20.716 1.00 95.62 100 GLY A O 1
ATOM 729 N N . ARG A 1 101 ? 0.214 0.978 -20.502 1.00 97.94 101 ARG A N 1
ATOM 730 C CA . ARG A 1 101 ? 0.845 2.172 -19.927 1.00 97.94 101 ARG A CA 1
ATOM 731 C C . ARG A 1 101 ? 1.164 1.975 -18.449 1.00 97.94 101 ARG A C 1
ATOM 733 O O . ARG A 1 101 ? 0.534 1.176 -17.759 1.00 97.94 101 ARG A O 1
ATOM 740 N N . VAL A 1 102 ? 2.152 2.729 -17.969 1.00 98.06 102 VAL A N 1
ATOM 741 C CA . VAL A 1 102 ? 2.464 2.809 -16.540 1.00 98.06 102 VAL A CA 1
ATOM 742 C C . VAL A 1 102 ? 1.716 3.977 -15.913 1.00 98.06 102 VAL A C 1
ATOM 744 O O . VAL A 1 102 ? 1.826 5.114 -16.378 1.00 98.06 102 VAL A O 1
ATOM 747 N N . HIS A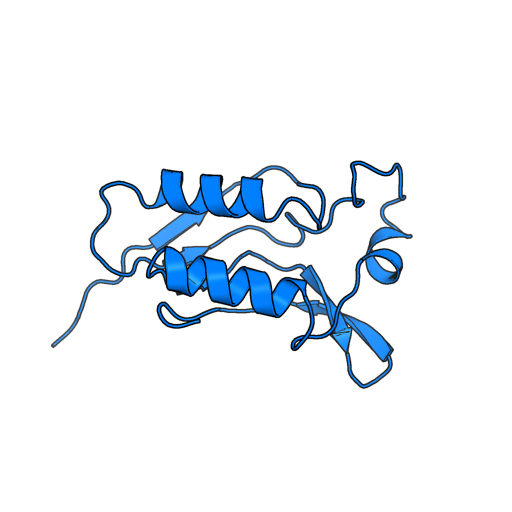 1 103 ? 0.994 3.700 -14.833 1.00 97.62 103 HIS A N 1
ATOM 748 C CA . HIS A 1 103 ? 0.281 4.689 -14.035 1.00 97.62 103 HIS A CA 1
ATOM 749 C C . HIS A 1 103 ? 0.903 4.799 -12.645 1.00 97.62 103 HIS A C 1
ATOM 751 O O . HIS A 1 103 ? 1.403 3.828 -12.087 1.00 97.62 103 HIS A O 1
ATOM 757 N N . ASN A 1 104 ? 0.872 6.000 -12.076 1.00 97.69 104 ASN A N 1
ATOM 758 C CA . ASN A 1 104 ? 1.124 6.200 -10.655 1.00 97.69 104 ASN A CA 1
ATOM 759 C C . ASN A 1 104 ? -0.219 6.052 -9.930 1.00 97.69 104 ASN A C 1
ATOM 761 O O . ASN A 1 104 ? -1.048 6.964 -9.979 1.00 97.69 104 ASN A O 1
ATOM 765 N N . THR A 1 105 ? -0.443 4.890 -9.320 1.00 97.88 105 THR A N 1
ATOM 766 C CA . THR A 1 105 ? -1.762 4.474 -8.830 1.00 97.88 105 THR A CA 1
ATOM 767 C C . THR A 1 105 ? -1.769 4.350 -7.319 1.00 97.88 105 THR A C 1
ATOM 769 O O . THR A 1 105 ? -0.913 3.682 -6.746 1.00 97.88 105 THR A O 1
ATOM 772 N N . ALA A 1 106 ? -2.760 4.968 -6.674 1.00 97.94 106 ALA A N 1
ATOM 773 C CA . ALA A 1 106 ? -3.024 4.842 -5.244 1.00 97.94 106 ALA A CA 1
ATOM 774 C C . ALA A 1 106 ? -4.285 3.993 -5.015 1.00 97.94 106 ALA A C 1
ATOM 776 O O . ALA A 1 106 ? -5.404 4.477 -5.185 1.00 97.94 106 ALA A O 1
ATOM 777 N N . ALA A 1 107 ? -4.094 2.730 -4.633 1.00 97.38 107 ALA A N 1
ATOM 778 C CA . ALA A 1 107 ? -5.177 1.812 -4.283 1.00 97.38 107 ALA A CA 1
ATOM 779 C C . ALA A 1 107 ? -5.546 1.903 -2.790 1.00 97.38 107 ALA A C 1
ATOM 781 O O . ALA A 1 107 ? -4.758 2.372 -1.964 1.00 97.38 107 ALA A O 1
ATOM 782 N N . VAL A 1 108 ? -6.747 1.434 -2.443 1.00 98.38 108 VAL A N 1
ATOM 783 C CA . VAL A 1 108 ? -7.207 1.306 -1.054 1.00 98.38 108 VAL A CA 1
ATOM 784 C C . VAL A 1 108 ? -7.779 -0.090 -0.849 1.00 98.38 108 VAL A C 1
ATOM 786 O O . VAL A 1 108 ? -8.704 -0.482 -1.554 1.00 98.38 108 VAL A O 1
ATOM 789 N N . TYR A 1 109 ? -7.247 -0.792 0.144 1.00 98.69 109 TYR A N 1
ATOM 790 C CA . TYR A 1 109 ? -7.617 -2.155 0.515 1.00 98.69 109 TYR A CA 1
ATOM 791 C C . TYR A 1 109 ? -8.488 -2.142 1.766 1.00 98.69 109 TYR A C 1
ATOM 793 O O . TYR A 1 109 ? -8.312 -1.302 2.665 1.00 98.69 109 TYR A O 1
ATOM 801 N N . SER A 1 110 ? -9.454 -3.051 1.807 1.00 98.38 110 SER A N 1
ATOM 802 C CA . SER A 1 110 ? -10.402 -3.143 2.910 1.00 98.38 110 SER A CA 1
ATOM 803 C C . SER A 1 110 ? -9.816 -3.970 4.063 1.00 98.38 110 SER A C 1
ATOM 805 O O . SER A 1 110 ? -8.884 -4.742 3.858 1.00 98.38 110 SER A O 1
ATOM 807 N N . PRO A 1 111 ? -10.378 -3.892 5.283 1.00 98.12 111 PRO A N 1
ATOM 808 C CA . PRO A 1 111 ? -10.006 -4.794 6.374 1.00 98.12 111 PRO A CA 1
ATOM 809 C C . PRO A 1 111 ? -10.250 -6.278 6.087 1.00 98.12 111 PRO A C 1
ATOM 811 O O . PRO A 1 111 ? -9.853 -7.103 6.903 1.00 98.12 111 PRO A O 1
ATOM 814 N N . ASP A 1 112 ? -10.949 -6.603 4.999 1.00 98.06 112 ASP A N 1
ATOM 815 C CA . ASP A 1 112 ? -11.224 -7.968 4.564 1.00 98.06 112 ASP A CA 1
ATOM 816 C C . ASP A 1 112 ? -10.356 -8.359 3.338 1.00 98.06 112 ASP A C 1
ATOM 818 O O . ASP A 1 112 ? -10.502 -9.466 2.819 1.00 98.06 112 ASP A O 1
ATOM 822 N N . GLY A 1 113 ? -9.441 -7.473 2.906 1.00 96.69 113 GLY A N 1
ATOM 823 C CA . GLY A 1 113 ? -8.723 -7.527 1.625 1.00 96.69 113 GLY A CA 1
ATOM 824 C C . GLY A 1 113 ? -9.224 -6.444 0.690 1.00 96.69 113 GLY A C 1
ATOM 825 O O . GLY A 1 113 ? -10.432 -6.466 0.375 1.00 96.69 113 GLY A O 1
#

Foldseek 3Di:
DDDDAAEAEDDDAADALPVLVVLLVVVLVRCPPPPAAHEYAYEFCSSQAHHPNDPDDPVRSLLVFAEACVDPSVVSQLVSLQVNLYWYFPHWYWHQDPVRDTDGDTDIHGNND

pLDDT: mean 94.81, std 5.26, range [66.06, 98.75]

Secondary structure (DSSP, 8-state):
------EEE------BTT-HHHHHHHHHHHHTTPPSS-EEE--TTTT-BPGGG----TTTHHHHH-B-TTSHHHHHHHHHHHHHT-EEE--EEEEE-TTS-EEEEE--B-TT-